Protein AF-A0A0P0XPD8-F1 (afdb_monomer_lite)

Foldseek 3Di:
DVLLVVLVCQLVVDDDDDDDDPDDPDDDDDDPDPVVVVVVVVVQLVVLLCCCPDPNNLVNSVVPRHDVVVSVVSVCSSCVSVVVVVVVVVVVVVVVVD

Organism: Oryza sativa subsp. japonica (NCBI:txid39947)

pLDDT: mean 81.76, std 7.02, range [53.31, 92.12]

Secondary structure (DSSP, 8-state):
-HHHHHHHHHTTT--------SS-S--PPPPSSHHHHHHHHHHHHHHHHHHHHSTT-HHHHHTTTS-HHHHHHHHHHHHHHHTHHHHHHHHHHHHH--

InterPro domains:
  IPR005150 Cellulose synthase [PF03552] (3-98)

Structure (mmCIF, N/CA/C/O backbone):
data_AF-A0A0P0XPD8-F1
#
_entry.id   AF-A0A0P0XPD8-F1
#
loop_
_atom_site.group_PDB
_atom_site.id
_atom_site.type_symbol
_atom_site.label_atom_id
_atom_site.label_alt_id
_atom_site.label_comp_id
_atom_site.label_asym_id
_atom_site.label_entity_id
_atom_site.label_seq_id
_atom_site.pdbx_PDB_ins_code
_atom_site.Cartn_x
_atom_site.Cartn_y
_atom_site.Cartn_z
_atom_site.occupancy
_atom_site.B_iso_or_equiv
_atom_site.auth_seq_id
_atom_site.auth_comp_id
_atom_site.auth_asym_id
_atom_site.auth_atom_id
_atom_site.pdbx_PDB_model_num
ATOM 1 N N . LYS A 1 1 ? -10.915 -2.176 -6.481 1.00 67.94 1 LYS A N 1
ATOM 2 C CA . LYS A 1 1 ? -12.245 -2.590 -5.924 1.00 67.94 1 LYS A CA 1
ATOM 3 C C . LYS A 1 1 ? -12.267 -2.793 -4.401 1.00 67.94 1 LYS A C 1
ATOM 5 O O . LYS A 1 1 ? -13.190 -2.287 -3.778 1.00 67.94 1 LYS A O 1
ATOM 10 N N . ILE A 1 2 ? -11.288 -3.486 -3.805 1.00 79.38 2 ILE A N 1
ATOM 11 C CA . ILE A 1 2 ? -11.260 -3.814 -2.358 1.00 79.38 2 ILE A CA 1
ATOM 12 C C . ILE A 1 2 ? -11.379 -2.562 -1.468 1.00 79.38 2 ILE A C 1
ATOM 14 O O . ILE A 1 2 ? -12.204 -2.516 -0.563 1.00 79.38 2 ILE A O 1
ATOM 18 N N . ILE A 1 3 ? -10.646 -1.500 -1.806 1.00 79.44 3 ILE A N 1
ATOM 19 C CA . ILE A 1 3 ? -10.644 -0.242 -1.040 1.00 79.44 3 ILE A CA 1
ATOM 20 C C . ILE A 1 3 ? -12.040 0.401 -0.997 1.00 79.44 3 ILE A C 1
ATOM 22 O O . ILE A 1 3 ? -12.452 0.926 0.031 1.00 79.44 3 ILE A O 1
ATOM 26 N N . PHE A 1 4 ? -12.805 0.329 -2.092 1.00 80.44 4 PHE A N 1
ATOM 27 C CA . PHE A 1 4 ? -14.159 0.884 -2.131 1.00 80.44 4 PHE A CA 1
ATOM 28 C C . PHE A 1 4 ? -15.113 0.121 -1.208 1.00 80.44 4 PHE A C 1
ATOM 30 O O . PHE A 1 4 ? -15.899 0.732 -0.488 1.00 80.44 4 PHE A O 1
ATOM 37 N N . THR A 1 5 ? -15.041 -1.212 -1.214 1.00 84.88 5 THR A N 1
ATOM 38 C CA . THR A 1 5 ? -15.867 -2.037 -0.327 1.00 84.88 5 THR A CA 1
ATOM 39 C C . THR A 1 5 ? -15.502 -1.825 1.137 1.00 84.88 5 THR A C 1
ATOM 41 O O . THR A 1 5 ? -16.402 -1.705 1.960 1.00 84.88 5 THR A O 1
ATOM 44 N N . GLU A 1 6 ? -14.213 -1.695 1.458 1.00 84.00 6 GLU A N 1
ATOM 45 C CA . GLU A 1 6 ? -13.764 -1.371 2.816 1.00 84.00 6 GLU A CA 1
ATOM 46 C C . GLU A 1 6 ? -14.254 0.006 3.262 1.00 84.00 6 GLU A C 1
ATOM 48 O O . GLU A 1 6 ? -14.810 0.132 4.350 1.00 84.00 6 GLU A O 1
ATOM 53 N N . LEU A 1 7 ? -14.134 1.022 2.402 1.00 82.69 7 LEU A N 1
ATOM 54 C CA . LEU A 1 7 ? -14.669 2.353 2.676 1.00 82.69 7 LEU A CA 1
ATOM 55 C C . LEU A 1 7 ? -16.182 2.290 2.932 1.00 82.69 7 LEU A C 1
ATOM 57 O O . LEU A 1 7 ? -16.662 2.854 3.909 1.00 82.69 7 LEU A O 1
ATOM 61 N N . ALA A 1 8 ? -16.935 1.562 2.103 1.00 83.69 8 ALA A N 1
ATOM 62 C CA . ALA A 1 8 ? -18.379 1.414 2.264 1.00 83.69 8 ALA A CA 1
ATOM 63 C C . ALA A 1 8 ? -18.769 0.685 3.564 1.00 83.69 8 ALA A C 1
ATOM 65 O O . ALA A 1 8 ? -19.784 1.028 4.172 1.00 83.69 8 ALA A O 1
ATOM 66 N N . ILE A 1 9 ? -17.980 -0.302 3.996 1.00 86.19 9 ILE A N 1
ATOM 67 C CA . ILE A 1 9 ? -18.168 -1.016 5.267 1.00 86.19 9 ILE A CA 1
ATOM 68 C C . ILE A 1 9 ? -17.860 -0.079 6.444 1.00 86.19 9 ILE A C 1
ATOM 70 O O . ILE A 1 9 ? -18.692 0.068 7.339 1.00 86.19 9 ILE A O 1
ATOM 74 N N . ASN A 1 10 ? -16.745 0.649 6.394 1.00 85.50 10 ASN A N 1
ATOM 75 C CA . ASN A 1 10 ? -16.374 1.612 7.431 1.00 85.50 10 ASN A CA 1
ATOM 76 C C . ASN A 1 10 ? -17.380 2.777 7.530 1.00 85.50 10 ASN A C 1
ATOM 78 O O . ASN A 1 10 ? -17.739 3.194 8.628 1.00 85.50 10 ASN A O 1
ATOM 82 N N . CYS A 1 11 ? -17.948 3.242 6.411 1.00 82.00 11 CYS A N 1
ATOM 83 C CA . CYS A 1 11 ? -19.020 4.248 6.399 1.00 82.00 11 CYS A CA 1
ATOM 84 C C . CYS A 1 11 ? -20.328 3.759 7.048 1.00 82.00 11 CYS A C 1
ATOM 86 O O . CYS A 1 11 ? -21.164 4.578 7.432 1.00 82.00 11 CYS A O 1
ATOM 88 N N . ARG A 1 12 ? -20.528 2.438 7.167 1.00 84.69 12 ARG A N 1
ATOM 89 C CA . ARG A 1 12 ? -21.666 1.829 7.877 1.00 84.69 12 ARG A CA 1
ATOM 90 C C . ARG A 1 12 ? -21.417 1.673 9.384 1.00 84.69 12 ARG A C 1
ATOM 92 O O . ARG A 1 12 ? -22.291 1.150 10.066 1.00 84.69 12 ARG A O 1
ATOM 99 N N . GLY A 1 13 ? -20.275 2.140 9.896 1.00 82.50 13 GLY A N 1
ATOM 100 C CA . GLY A 1 13 ? -19.929 2.106 11.321 1.00 82.50 13 GLY A CA 1
ATOM 101 C C . GLY A 1 13 ? -19.157 0.862 11.760 1.00 82.50 13 GLY A C 1
ATOM 102 O O . GLY A 1 13 ? -18.982 0.652 12.955 1.00 82.50 13 GLY A O 1
ATOM 103 N N . TRP A 1 14 ? -18.698 0.038 10.818 1.00 85.19 14 TRP A N 1
ATOM 104 C CA . TRP A 1 14 ? -17.815 -1.082 11.132 1.00 85.19 14 TRP A CA 1
ATOM 105 C C . TRP A 1 14 ? -16.394 -0.576 11.389 1.00 85.19 14 TRP A C 1
ATOM 107 O O . TRP A 1 14 ? -15.931 0.345 10.719 1.00 85.19 14 TRP A O 1
ATOM 117 N N . GLU A 1 15 ? -15.701 -1.186 12.348 1.00 83.50 15 GLU A N 1
ATOM 118 C CA . GLU A 1 15 ? -14.291 -0.911 12.622 1.00 83.50 15 GLU A CA 1
ATOM 119 C C . GLU A 1 15 ? -13.429 -2.072 12.111 1.00 83.50 15 GLU A C 1
ATOM 121 O O . GLU A 1 15 ? -13.668 -3.237 12.432 1.00 83.50 15 GLU A O 1
ATOM 126 N N . SER A 1 16 ? -12.417 -1.763 11.300 1.00 83.19 16 SER A N 1
ATOM 127 C CA . SER A 1 16 ? -11.424 -2.736 10.842 1.00 83.19 16 SER A CA 1
ATOM 128 C C . SER A 1 16 ? -10.327 -2.921 11.892 1.00 83.19 16 SER A C 1
ATOM 130 O O . SER A 1 16 ? -9.734 -1.937 12.336 1.00 83.19 16 SER A O 1
ATOM 132 N N . VAL A 1 17 ? -9.993 -4.167 12.233 1.00 86.00 17 VAL A N 1
ATOM 133 C CA . VAL A 1 17 ? -8.892 -4.495 13.153 1.00 86.00 17 VAL A CA 1
ATOM 134 C C . VAL A 1 17 ? -7.728 -5.091 12.367 1.00 86.00 17 VAL A C 1
ATOM 136 O O . VAL A 1 17 ? -7.908 -6.037 11.602 1.00 86.00 17 VAL A O 1
ATOM 139 N N . TYR A 1 18 ? -6.526 -4.550 12.570 1.00 85.94 18 TYR A N 1
ATOM 140 C CA . TYR A 1 18 ? -5.290 -5.084 12.000 1.00 85.94 18 TYR A CA 1
ATOM 141 C C . TYR A 1 18 ? -4.561 -5.944 13.039 1.00 85.94 18 TYR A C 1
ATOM 143 O O . TYR A 1 18 ? -4.198 -5.453 14.107 1.00 85.94 18 TYR A O 1
ATOM 151 N N . ILE A 1 19 ? -4.338 -7.222 12.723 1.00 88.50 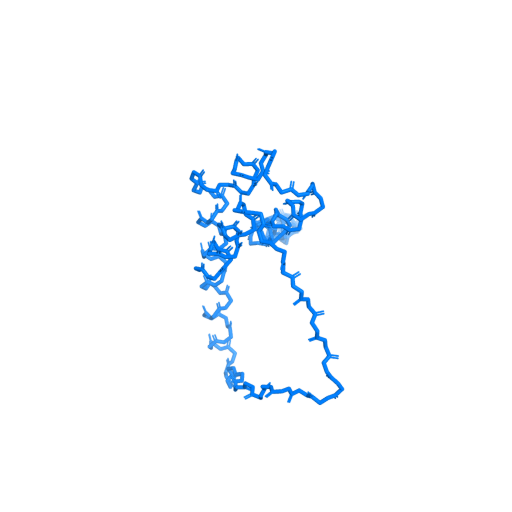19 ILE A N 1
ATOM 152 C CA . ILE A 1 19 ? -3.603 -8.172 13.569 1.00 88.50 19 ILE A CA 1
ATOM 153 C C . ILE A 1 19 ? -2.386 -8.657 12.782 1.00 88.50 19 ILE A C 1
ATOM 155 O O . ILE A 1 19 ? -2.541 -9.200 11.690 1.00 88.50 19 ILE A O 1
ATOM 159 N N . ASN A 1 20 ? -1.185 -8.485 13.341 1.00 88.31 20 ASN A N 1
ATOM 160 C CA . ASN A 1 20 ? 0.060 -8.972 12.746 1.00 88.31 20 ASN A CA 1
ATOM 161 C C . ASN A 1 20 ? 0.608 -10.173 13.545 1.00 88.31 20 ASN A C 1
ATOM 163 O O . ASN A 1 20 ? 1.312 -9.966 14.536 1.00 88.31 20 ASN A O 1
ATOM 167 N N . PRO A 1 21 ? 0.260 -11.421 13.180 1.00 89.12 21 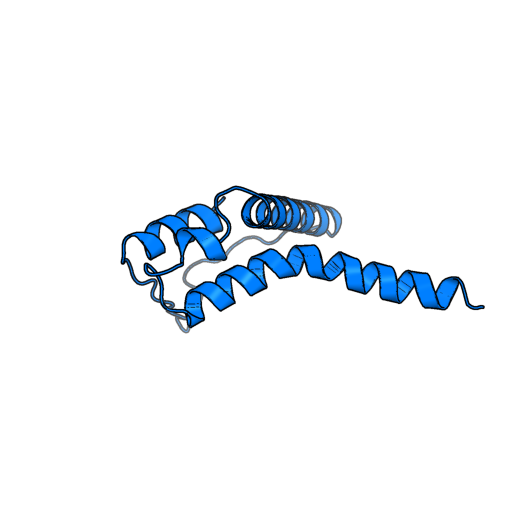PRO A N 1
ATOM 168 C CA . PRO A 1 21 ? 0.765 -12.607 13.866 1.00 89.12 21 PRO A CA 1
ATOM 169 C C . PRO A 1 21 ? 2.269 -12.801 13.615 1.00 89.12 21 PRO A C 1
ATOM 171 O O . PRO A 1 21 ? 2.769 -12.516 12.531 1.00 89.12 21 PRO A O 1
ATOM 174 N N . GLN A 1 22 ? 2.995 -13.371 14.585 1.00 88.50 22 GLN A N 1
ATOM 175 C CA . GLN A 1 22 ? 4.438 -13.649 14.455 1.00 88.50 22 GLN A CA 1
ATOM 176 C C . GLN A 1 22 ? 4.769 -14.573 13.267 1.00 88.50 22 GLN A C 1
ATOM 178 O O . GLN A 1 22 ? 5.852 -14.500 12.690 1.00 88.50 22 GLN A O 1
ATOM 183 N N . ARG A 1 23 ? 3.830 -15.445 12.891 1.00 86.19 23 ARG A N 1
ATOM 184 C CA . ARG A 1 23 ? 3.899 -16.287 11.695 1.00 86.19 23 ARG A CA 1
ATOM 185 C C . ARG A 1 23 ? 2.888 -15.772 10.678 1.00 86.19 23 ARG A C 1
ATOM 187 O O . ARG A 1 23 ? 1.709 -15.670 11.006 1.00 86.19 23 ARG A O 1
ATOM 194 N N . ALA A 1 24 ? 3.330 -15.523 9.445 1.00 83.56 24 ALA A N 1
ATOM 195 C CA . ALA A 1 24 ? 2.436 -15.157 8.350 1.00 83.56 24 ALA A CA 1
ATOM 196 C C . ALA A 1 24 ? 1.361 -16.243 8.163 1.00 83.56 24 ALA A C 1
ATOM 198 O O . ALA A 1 24 ? 1.672 -17.375 7.793 1.00 83.56 24 ALA A O 1
ATOM 199 N N . ALA A 1 25 ? 0.101 -15.902 8.444 1.00 84.75 25 ALA A N 1
ATOM 200 C CA . ALA A 1 25 ? -1.027 -16.827 8.315 1.00 84.75 25 ALA A CA 1
ATOM 201 C C . ALA A 1 25 ? -1.353 -17.153 6.848 1.00 84.75 25 ALA A C 1
ATOM 203 O O . ALA A 1 25 ? -1.939 -18.190 6.553 1.00 84.75 25 ALA A O 1
ATOM 204 N N . LEU A 1 26 ? -0.961 -16.268 5.928 1.00 85.25 26 LEU A N 1
ATOM 205 C CA . LEU A 1 26 ? -1.169 -16.408 4.494 1.00 85.25 26 LEU A CA 1
ATOM 206 C C . LEU A 1 26 ? 0.159 -16.174 3.774 1.00 85.25 26 LEU A C 1
ATOM 208 O O . LEU A 1 26 ? 0.747 -15.097 3.872 1.00 85.25 26 LEU A O 1
ATOM 212 N N . LEU A 1 27 ? 0.618 -17.188 3.042 1.00 83.94 27 LEU A N 1
ATOM 213 C CA . LEU A 1 27 ? 1.748 -17.084 2.124 1.00 83.94 27 LEU A CA 1
ATOM 214 C C . LEU A 1 27 ? 1.193 -16.854 0.716 1.00 83.94 27 LEU A C 1
ATOM 216 O O . LEU A 1 27 ? 0.593 -17.748 0.122 1.00 83.94 27 LEU A O 1
ATOM 220 N N . GLY A 1 28 ? 1.345 -15.634 0.205 1.00 85.94 28 GLY A N 1
ATOM 221 C CA . GLY A 1 28 ? 0.972 -15.280 -1.164 1.00 85.94 28 GLY A CA 1
ATOM 222 C C . GLY A 1 28 ? 2.128 -15.484 -2.144 1.00 85.94 28 GLY A C 1
ATOM 223 O O . GLY A 1 28 ? 3.295 -15.382 -1.769 1.00 85.94 28 GLY A O 1
ATOM 224 N N . VAL A 1 29 ? 1.806 -15.719 -3.418 1.00 86.19 29 VAL A N 1
ATOM 225 C CA . VAL A 1 29 ? 2.793 -15.739 -4.508 1.00 86.19 29 VAL A CA 1
ATOM 226 C C . VAL A 1 29 ? 2.873 -14.343 -5.120 1.00 86.19 29 VAL A C 1
ATOM 228 O O . VAL A 1 29 ? 1.886 -13.827 -5.643 1.00 86.19 29 VAL A O 1
ATOM 231 N N . GLY A 1 30 ? 4.047 -13.719 -5.028 1.00 84.56 30 GLY A N 1
ATOM 232 C CA . GLY A 1 30 ? 4.323 -12.452 -5.700 1.00 84.56 30 GLY A CA 1
ATOM 233 C C . GLY A 1 30 ? 4.543 -12.634 -7.210 1.00 84.56 30 GLY A C 1
ATOM 234 O O . GLY A 1 30 ? 4.859 -13.736 -7.660 1.00 84.56 30 GLY A O 1
ATOM 235 N N . PRO A 1 31 ? 4.402 -11.567 -8.012 1.00 81.81 31 PRO A N 1
ATOM 236 C CA . PRO A 1 31 ? 4.750 -11.607 -9.431 1.00 81.81 31 PRO A CA 1
ATOM 237 C C . PRO A 1 31 ? 6.232 -11.969 -9.627 1.00 81.81 31 PRO A C 1
ATOM 239 O O . PRO A 1 31 ? 7.112 -11.350 -9.033 1.00 81.81 31 PRO A O 1
ATOM 242 N N . ALA A 1 32 ? 6.509 -12.958 -10.483 1.00 85.31 32 ALA A N 1
ATOM 243 C CA . ALA A 1 32 ? 7.867 -13.453 -10.746 1.00 85.31 32 ALA A CA 1
ATOM 244 C C . ALA A 1 32 ? 8.663 -12.562 -11.715 1.00 85.31 32 ALA A C 1
ATOM 246 O O . ALA A 1 32 ? 9.885 -12.654 -11.794 1.00 85.31 32 ALA A O 1
ATOM 247 N N . THR A 1 33 ? 7.975 -11.705 -12.473 1.00 90.88 33 THR A N 1
ATOM 248 C CA . THR A 1 33 ? 8.586 -10.865 -13.508 1.00 90.88 33 THR A CA 1
ATOM 249 C C . THR A 1 33 ? 8.317 -9.387 -13.259 1.00 90.88 33 THR A C 1
ATOM 251 O O . THR A 1 33 ? 7.240 -8.998 -12.800 1.00 90.88 33 THR A O 1
ATOM 254 N N . LEU A 1 34 ? 9.280 -8.536 -13.627 1.00 89.75 34 LEU A N 1
ATOM 255 C CA . LEU A 1 34 ? 9.145 -7.080 -13.520 1.00 89.75 34 LEU A CA 1
ATOM 256 C C . LEU A 1 34 ? 7.918 -6.561 -14.290 1.00 89.75 34 LEU A C 1
ATOM 258 O O . LEU A 1 34 ? 7.192 -5.703 -13.791 1.00 89.75 34 LEU A O 1
ATOM 262 N N . ALA A 1 35 ? 7.645 -7.122 -15.472 1.00 91.94 35 ALA A N 1
ATOM 263 C CA . ALA A 1 35 ? 6.503 -6.745 -16.302 1.00 91.94 35 ALA A CA 1
ATOM 264 C C . ALA A 1 35 ? 5.155 -6.988 -15.598 1.00 91.94 35 ALA A C 1
ATOM 266 O O . ALA A 1 35 ? 4.277 -6.124 -15.623 1.00 91.94 35 ALA A O 1
ATOM 267 N N . GLN A 1 36 ? 5.000 -8.128 -14.914 1.00 92.12 36 GLN A N 1
ATOM 268 C CA . GLN A 1 36 ? 3.795 -8.427 -14.136 1.00 92.12 36 GLN A CA 1
ATOM 269 C C . GLN A 1 36 ? 3.632 -7.464 -12.956 1.00 92.12 36 GLN A C 1
ATOM 271 O O . GLN A 1 36 ? 2.530 -6.965 -12.727 1.00 92.12 36 GLN A O 1
ATOM 276 N N . THR A 1 37 ? 4.722 -7.140 -12.255 1.00 90.38 37 THR A N 1
ATOM 277 C CA . THR A 1 37 ? 4.713 -6.163 -11.154 1.00 90.38 37 THR A CA 1
ATOM 278 C C . THR A 1 37 ? 4.265 -4.781 -11.625 1.00 90.38 37 THR A C 1
ATOM 280 O O . THR A 1 37 ? 3.434 -4.146 -10.973 1.00 90.38 37 THR A O 1
ATOM 283 N N . ILE A 1 38 ? 4.771 -4.317 -12.773 1.00 90.62 38 ILE A N 1
ATOM 284 C CA . ILE A 1 38 ? 4.385 -3.027 -13.361 1.00 90.62 38 ILE A CA 1
ATOM 285 C C . ILE A 1 38 ? 2.907 -3.043 -13.759 1.00 90.62 38 ILE A C 1
ATOM 287 O O . ILE A 1 38 ? 2.176 -2.119 -13.407 1.00 90.62 38 ILE A O 1
ATOM 291 N N . LEU A 1 39 ? 2.437 -4.103 -14.426 1.00 91.75 39 LEU A N 1
ATOM 292 C CA . LEU A 1 39 ? 1.031 -4.230 -14.817 1.00 91.75 39 LEU A CA 1
ATOM 293 C C . LEU A 1 39 ? 0.095 -4.235 -13.599 1.00 91.75 39 LEU A C 1
ATOM 295 O O . LEU A 1 39 ? -0.945 -3.578 -13.610 1.00 91.75 39 LEU A O 1
ATOM 299 N N . GLN A 1 40 ? 0.468 -4.945 -12.533 1.00 90.44 40 GLN A N 1
ATOM 300 C CA . GLN A 1 40 ? -0.294 -4.981 -11.287 1.00 90.44 40 GLN A CA 1
ATOM 301 C C . GLN A 1 40 ? -0.332 -3.610 -10.607 1.00 90.44 40 GLN A C 1
ATOM 303 O O . GLN A 1 40 ? -1.401 -3.153 -10.205 1.00 90.44 40 GLN A O 1
ATOM 308 N N . ARG A 1 41 ? 0.808 -2.917 -10.531 1.00 86.62 41 ARG A N 1
ATOM 309 C CA . ARG A 1 41 ? 0.878 -1.570 -9.953 1.00 86.62 41 ARG A CA 1
ATOM 310 C C . ARG A 1 41 ? 0.089 -0.551 -10.775 1.00 86.62 41 ARG A C 1
ATOM 312 O O . ARG A 1 41 ? -0.594 0.281 -10.187 1.00 86.62 41 ARG A O 1
ATOM 319 N N . LYS A 1 42 ? 0.121 -0.652 -12.108 1.00 89.56 42 LYS A N 1
ATOM 320 C CA . LYS A 1 42 ? -0.702 0.163 -13.014 1.00 89.56 42 LYS A CA 1
ATOM 321 C C . LYS A 1 42 ? -2.191 -0.017 -12.708 1.00 89.56 42 LYS A C 1
ATOM 323 O O . LYS A 1 42 ? -2.883 0.971 -12.498 1.00 89.56 42 LYS A O 1
ATOM 328 N N . ARG A 1 43 ? -2.660 -1.268 -12.598 1.00 89.75 43 ARG A N 1
ATOM 329 C CA . ARG A 1 43 ? -4.058 -1.583 -12.244 1.00 89.75 43 ARG A CA 1
ATOM 330 C C . ARG A 1 43 ? -4.456 -0.997 -10.889 1.00 89.75 43 ARG A C 1
ATOM 332 O O . ARG A 1 43 ? -5.542 -0.448 -10.761 1.00 89.75 43 ARG A O 1
ATOM 339 N N . TRP A 1 44 ? -3.579 -1.078 -9.885 1.00 85.12 44 TRP A N 1
ATOM 340 C CA . TRP A 1 44 ? -3.822 -0.449 -8.582 1.00 85.12 44 TRP A CA 1
ATOM 341 C C . TRP A 1 44 ? -3.914 1.077 -8.676 1.00 85.12 44 TRP A C 1
ATOM 343 O O . TRP A 1 44 ? -4.778 1.674 -8.041 1.00 85.12 44 TRP A O 1
ATOM 353 N N . GLY A 1 45 ? -3.064 1.703 -9.492 1.00 86.62 45 GLY A N 1
ATOM 354 C CA . GLY A 1 45 ? -3.122 3.139 -9.756 1.00 86.62 45 GLY A CA 1
ATOM 355 C C . GLY A 1 45 ? -4.434 3.567 -10.420 1.00 86.62 45 GLY A C 1
ATOM 356 O O . GLY A 1 45 ? -5.067 4.512 -9.962 1.00 86.62 45 GLY A O 1
ATOM 357 N N . GLU A 1 46 ? -4.874 2.844 -11.452 1.00 86.44 46 GLU A N 1
ATOM 358 C CA . GLU A 1 46 ? -6.139 3.102 -12.160 1.00 86.44 46 GLU A CA 1
ATOM 359 C C . GLU A 1 46 ? -7.356 2.964 -11.232 1.00 86.44 46 GLU A C 1
ATOM 361 O O . GLU A 1 46 ? -8.228 3.836 -11.215 1.00 86.44 46 GLU A O 1
ATOM 366 N N . ASP A 1 47 ? -7.388 1.910 -10.411 1.00 85.06 47 ASP A N 1
ATOM 367 C CA . ASP A 1 47 ? -8.426 1.704 -9.397 1.00 85.06 47 ASP A CA 1
ATOM 368 C C . ASP A 1 47 ? -8.460 2.863 -8.381 1.00 85.06 47 ASP A C 1
ATOM 370 O O . ASP A 1 47 ? -9.539 3.359 -8.043 1.00 85.06 47 ASP A O 1
ATOM 374 N N . ASN A 1 48 ? -7.291 3.315 -7.909 1.00 82.69 48 ASN A N 1
ATOM 375 C CA . ASN A 1 48 ? -7.176 4.396 -6.925 1.00 82.69 48 ASN A CA 1
ATOM 376 C C . ASN A 1 48 ? -7.604 5.752 -7.496 1.00 82.69 48 ASN A C 1
ATOM 378 O O . ASN A 1 48 ? -8.343 6.486 -6.838 1.00 82.69 48 ASN A O 1
ATOM 382 N N . LEU A 1 49 ? -7.193 6.070 -8.727 1.00 82.75 49 LEU A N 1
ATOM 383 C CA . LEU A 1 49 ? -7.609 7.296 -9.413 1.00 82.75 49 LEU A CA 1
ATOM 384 C C . LEU A 1 49 ? -9.115 7.290 -9.667 1.00 82.75 49 LEU A C 1
ATOM 386 O O . LEU A 1 49 ? -9.788 8.281 -9.395 1.00 82.75 49 LEU A O 1
ATOM 390 N N . THR A 1 50 ? -9.668 6.159 -10.109 1.00 84.06 50 THR A N 1
ATOM 391 C CA . THR A 1 50 ? -11.113 6.025 -10.327 1.00 84.06 50 THR A CA 1
ATOM 392 C C . THR A 1 50 ? -11.891 6.238 -9.028 1.00 84.06 50 THR A C 1
ATOM 394 O O . THR A 1 50 ? -12.918 6.909 -9.040 1.00 84.06 50 THR A O 1
ATOM 397 N N . LEU A 1 51 ? -11.411 5.722 -7.891 1.00 80.12 51 LEU A N 1
ATOM 398 C CA . LEU A 1 51 ? -12.037 5.957 -6.586 1.00 80.12 51 LEU A CA 1
ATOM 399 C C . LEU A 1 51 ? -11.977 7.434 -6.173 1.00 80.12 51 LEU A C 1
ATOM 401 O O . LEU A 1 51 ? -12.959 7.959 -5.653 1.00 80.12 51 LEU A O 1
ATOM 405 N N . PHE A 1 52 ? -10.841 8.093 -6.408 1.00 78.56 52 PHE A N 1
ATOM 406 C CA . PHE A 1 52 ? -10.649 9.494 -6.047 1.00 78.56 52 PHE A CA 1
ATOM 407 C C . PHE A 1 52 ? -11.476 10.451 -6.915 1.00 78.56 52 PHE A C 1
ATOM 409 O O . PHE A 1 52 ? -12.008 11.418 -6.384 1.00 78.56 52 PHE A O 1
ATOM 416 N N . PHE A 1 53 ? -11.619 10.181 -8.217 1.00 78.62 53 PHE A N 1
ATOM 417 C CA . PHE A 1 53 ? -12.400 11.018 -9.141 1.00 78.62 53 PHE A CA 1
ATOM 418 C C . PHE A 1 53 ? -13.886 10.644 -9.229 1.00 78.62 53 PHE A C 1
ATOM 420 O O . PHE A 1 53 ? -14.694 11.434 -9.717 1.00 78.62 53 PHE A O 1
ATOM 427 N N . SER A 1 54 ? -14.273 9.448 -8.786 1.00 77.50 54 SER A N 1
ATOM 428 C CA . SER A 1 54 ? -15.680 9.050 -8.737 1.00 77.50 54 SER A CA 1
ATOM 429 C C . SER A 1 54 ? -16.430 9.816 -7.643 1.00 77.50 54 SER A C 1
ATOM 431 O O . SER A 1 54 ? -15.842 10.284 -6.674 1.00 77.50 54 SER A O 1
ATOM 433 N N . LYS A 1 55 ? -17.769 9.857 -7.730 1.00 66.88 55 LYS A N 1
ATOM 434 C CA . LYS A 1 55 ? -18.667 10.418 -6.694 1.00 66.88 55 LYS A CA 1
ATOM 435 C C . LYS A 1 55 ? -18.461 9.805 -5.299 1.00 66.88 55 LYS A C 1
ATOM 437 O O . LYS A 1 55 ? -18.979 10.322 -4.315 1.00 66.88 55 LYS A O 1
ATOM 442 N N . ASN A 1 56 ? -17.694 8.720 -5.227 1.00 66.56 56 ASN A N 1
ATOM 443 C CA . ASN A 1 56 ? -17.305 8.037 -4.008 1.00 66.56 56 ASN A CA 1
ATOM 444 C C . ASN A 1 56 ? -15.999 8.555 -3.391 1.00 66.56 56 ASN A C 1
ATOM 446 O O . ASN A 1 56 ? -15.323 7.791 -2.699 1.00 66.56 56 ASN A O 1
ATOM 450 N N . CYS A 1 57 ? -15.644 9.826 -3.617 1.00 68.25 57 CYS A N 1
ATOM 451 C CA . CYS A 1 57 ? -14.510 10.452 -2.949 1.00 68.25 57 CYS A CA 1
ATOM 452 C C . CYS A 1 57 ? -14.578 10.157 -1.438 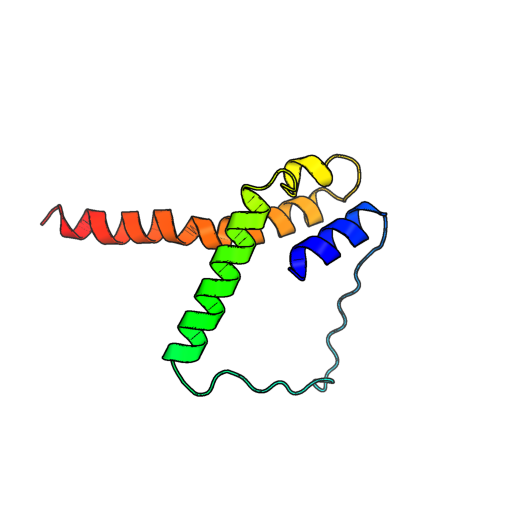1.00 68.25 57 CYS A C 1
ATOM 454 O O . CYS A 1 57 ? -15.612 10.445 -0.817 1.00 68.25 57 CYS A O 1
ATOM 456 N N . PRO A 1 58 ? -13.495 9.655 -0.813 1.00 65.94 58 PRO A N 1
ATOM 457 C CA . PRO A 1 58 ? -13.467 9.404 0.630 1.00 65.94 58 PRO A CA 1
ATOM 458 C C . PRO A 1 58 ? -13.788 10.669 1.437 1.00 65.94 58 PRO A C 1
ATOM 460 O O . PRO A 1 58 ? -14.313 10.582 2.544 1.00 65.94 58 PRO A O 1
ATOM 463 N N . PHE A 1 59 ? -13.559 11.845 0.844 1.00 68.75 59 PHE A N 1
ATOM 464 C CA . PHE A 1 59 ? -13.952 13.132 1.399 1.00 68.75 59 PHE A CA 1
ATOM 465 C C . PHE A 1 59 ? -15.473 13.322 1.516 1.00 68.75 59 PHE A C 1
ATOM 467 O O . PHE A 1 59 ? -15.936 13.851 2.520 1.00 68.75 59 PHE A O 1
ATOM 474 N N . LEU A 1 60 ? -16.250 12.886 0.518 1.00 70.06 60 LEU A N 1
ATOM 475 C CA . LEU A 1 60 ? -17.690 13.151 0.439 1.00 70.06 60 LEU A CA 1
ATOM 476 C C . LEU A 1 60 ? -18.511 12.115 1.216 1.00 70.06 60 LEU A C 1
ATOM 478 O O . LEU A 1 60 ? -19.440 12.473 1.931 1.00 70.06 60 LEU A O 1
ATOM 482 N N . ILE A 1 61 ? -18.157 10.830 1.098 1.00 70.00 61 ILE A N 1
ATOM 483 C CA . ILE A 1 61 ? -18.882 9.744 1.781 1.00 70.00 61 ILE A CA 1
ATOM 484 C C . ILE A 1 61 ? -18.438 9.613 3.247 1.00 70.00 61 ILE A C 1
ATOM 486 O O . ILE A 1 61 ? -19.235 9.253 4.114 1.00 70.00 61 ILE A O 1
ATOM 490 N N . GLY A 1 62 ? -17.171 9.918 3.547 1.00 66.31 62 GLY A N 1
ATOM 491 C CA . GLY A 1 62 ? -16.623 9.819 4.902 1.00 66.31 62 GLY A CA 1
ATOM 492 C C . GLY A 1 62 ? -17.099 10.920 5.852 1.00 66.31 62 GLY A C 1
ATOM 493 O O . GLY A 1 62 ? -17.084 10.710 7.068 1.00 66.31 62 GLY A O 1
ATOM 494 N N . HIS A 1 63 ? -17.564 12.058 5.323 1.00 69.69 63 HIS A N 1
ATOM 495 C CA . HIS A 1 63 ? -17.915 13.231 6.118 1.00 69.69 63 HIS A CA 1
ATOM 496 C C . HIS A 1 63 ? -19.067 12.931 7.096 1.00 69.69 63 HIS A C 1
ATOM 498 O O . HIS A 1 63 ? -20.222 12.765 6.706 1.00 69.69 63 HIS A O 1
ATOM 504 N N . GLY A 1 64 ? -18.738 12.836 8.388 1.00 71.31 64 GLY A N 1
ATOM 505 C CA . GLY A 1 64 ? -19.687 12.544 9.470 1.00 71.31 64 GLY A CA 1
ATOM 506 C C . GLY A 1 64 ? -20.002 11.059 9.695 1.00 71.31 64 GLY A C 1
ATOM 507 O O . GLY A 1 64 ? -20.793 10.742 10.580 1.00 71.31 64 GLY A O 1
ATOM 508 N N . LYS A 1 65 ? -19.400 10.140 8.928 1.00 77.25 65 LYS A N 1
ATOM 509 C CA . LYS A 1 65 ? -19.572 8.681 9.093 1.00 77.25 65 LYS A CA 1
ATOM 510 C C . LYS A 1 65 ? -18.324 7.982 9.620 1.00 77.25 65 LYS A C 1
ATOM 512 O O . LYS A 1 65 ? -18.437 6.936 10.248 1.00 77.25 65 LYS A O 1
ATOM 517 N N . ILE A 1 66 ? -17.148 8.547 9.356 1.00 80.00 66 ILE A N 1
ATOM 518 C CA . ILE A 1 66 ? -15.851 7.944 9.658 1.00 80.00 66 ILE A CA 1
ATOM 519 C C . ILE A 1 66 ? -14.990 8.930 10.468 1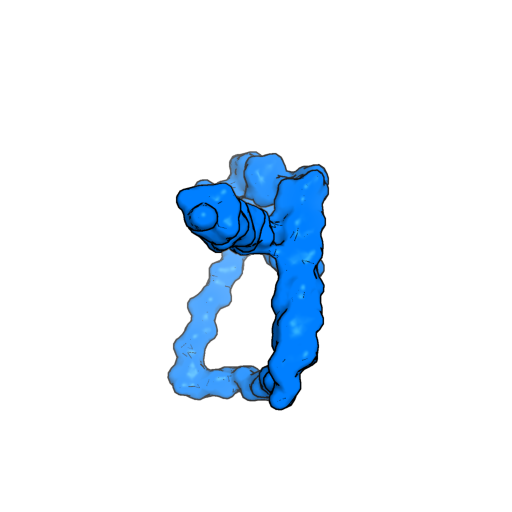.00 80.00 66 ILE A C 1
ATOM 521 O O . ILE A 1 66 ? -15.084 10.144 10.292 1.00 80.00 66 ILE A O 1
ATOM 525 N N . LYS A 1 67 ? -14.121 8.413 11.351 1.00 82.62 67 LYS A N 1
ATOM 526 C CA . LYS A 1 67 ? -13.102 9.206 12.065 1.00 82.62 67 LYS A CA 1
ATOM 527 C C . LYS A 1 67 ? -12.205 9.942 11.057 1.00 82.62 67 LYS A C 1
ATOM 529 O O . LYS A 1 67 ? -11.686 9.322 10.130 1.00 82.62 67 LYS A O 1
ATOM 534 N N . LEU A 1 68 ? -11.940 11.232 11.278 1.00 81.38 68 LEU A N 1
ATOM 535 C CA . LEU A 1 68 ? -11.110 12.058 10.380 1.00 81.38 68 LEU A CA 1
ATOM 536 C C . LEU A 1 68 ? -9.748 11.421 10.047 1.00 81.38 68 LEU A C 1
ATOM 538 O O . LEU A 1 68 ? -9.286 11.517 8.915 1.00 81.38 68 LEU A O 1
ATOM 542 N N . GLN A 1 69 ? -9.139 10.712 11.002 1.00 84.56 69 GLN A N 1
ATOM 543 C CA . GLN A 1 69 ? -7.882 9.982 10.798 1.00 84.56 69 GLN A CA 1
ATOM 544 C C . GLN A 1 69 ? -7.985 8.923 9.691 1.00 84.56 69 GLN A C 1
ATOM 546 O O . GLN A 1 69 ? -7.118 8.841 8.823 1.00 84.56 69 GLN A O 1
ATOM 551 N N . LEU A 1 70 ? -9.066 8.140 9.683 1.00 83.31 70 LEU A N 1
ATOM 552 C CA . LEU A 1 70 ? -9.282 7.107 8.674 1.00 83.31 70 LEU A CA 1
ATOM 553 C C . LEU A 1 70 ? -9.621 7.737 7.314 1.00 83.31 70 LEU A C 1
ATOM 555 O O . LEU A 1 70 ? -9.133 7.277 6.285 1.00 83.31 70 LEU A O 1
ATOM 559 N N . GLN A 1 71 ? -10.373 8.844 7.310 1.00 82.88 71 GLN A N 1
ATOM 560 C CA . GLN A 1 71 ? -10.632 9.625 6.097 1.00 82.88 71 GLN A CA 1
ATOM 561 C C . GLN A 1 71 ? -9.326 10.136 5.463 1.00 82.88 71 GLN A C 1
ATOM 563 O O . GLN A 1 71 ? -9.129 9.972 4.260 1.00 82.88 71 GLN A O 1
ATOM 568 N N . MET A 1 72 ? -8.405 10.691 6.260 1.00 84.19 72 MET A N 1
ATOM 569 C CA . MET A 1 72 ? -7.085 11.121 5.780 1.00 84.19 72 MET A CA 1
ATOM 570 C C . MET A 1 72 ? -6.254 9.949 5.243 1.00 84.19 72 MET A C 1
ATOM 572 O O . MET A 1 72 ? -5.625 10.086 4.196 1.00 84.19 72 MET A O 1
ATOM 576 N N . GLY A 1 73 ? -6.296 8.786 5.904 1.00 84.44 73 GLY A N 1
ATOM 577 C CA . GLY A 1 73 ? -5.626 7.570 5.435 1.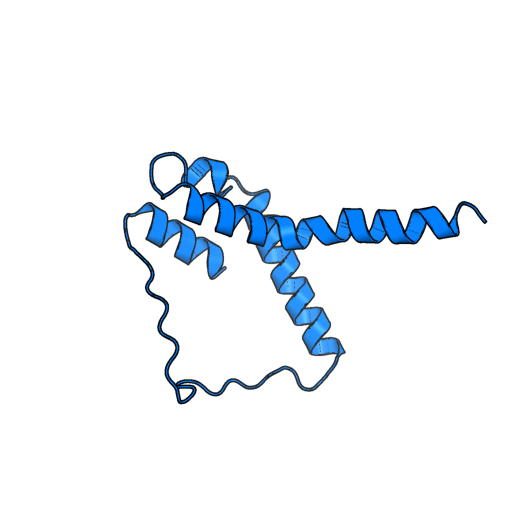00 84.44 73 GLY A CA 1
ATOM 578 C C . GLY A 1 73 ? -6.102 7.122 4.048 1.00 84.44 73 GLY A C 1
ATOM 579 O O . GLY A 1 73 ? -5.281 6.878 3.162 1.00 84.44 73 GLY A O 1
ATOM 580 N N . TYR A 1 74 ? -7.420 7.095 3.818 1.00 81.75 74 TYR A N 1
ATOM 581 C CA . TYR A 1 74 ? -7.983 6.789 2.498 1.00 81.75 74 TYR A CA 1
ATOM 582 C C . TYR A 1 74 ? -7.605 7.833 1.441 1.00 81.75 74 TYR A C 1
ATOM 584 O O . TYR A 1 74 ? -7.303 7.470 0.303 1.00 81.75 74 TYR A O 1
ATOM 592 N N . CYS A 1 75 ? -7.583 9.119 1.805 1.00 80.62 75 CYS A N 1
ATOM 593 C CA . CYS A 1 75 ? -7.145 10.183 0.902 1.00 80.62 75 CYS A CA 1
ATOM 594 C C . CYS A 1 75 ? -5.679 10.016 0.490 1.00 80.62 75 CYS A C 1
ATOM 596 O O . CYS A 1 75 ? -5.380 10.114 -0.695 1.00 80.62 75 CYS A O 1
ATOM 598 N N . LEU A 1 76 ? -4.776 9.720 1.430 1.00 83.38 76 LEU A N 1
ATOM 599 C CA . LEU A 1 76 ? -3.360 9.474 1.135 1.00 83.38 76 LEU A CA 1
ATOM 600 C C . LEU A 1 76 ? -3.181 8.299 0.164 1.00 83.38 76 LEU A C 1
ATOM 602 O O . LEU A 1 76 ? -2.406 8.401 -0.784 1.00 83.38 76 LEU A O 1
ATOM 606 N N . PHE A 1 77 ? -3.947 7.220 0.344 1.00 80.25 77 PHE A N 1
ATOM 607 C CA . PHE A 1 77 ? -3.937 6.078 -0.573 1.00 80.25 77 PHE A CA 1
ATOM 608 C C . PHE A 1 77 ? -4.446 6.427 -1.977 1.00 80.25 77 PHE A C 1
ATOM 610 O O . PHE A 1 77 ? -3.846 6.007 -2.967 1.00 80.25 77 PHE A O 1
ATOM 617 N N . GLY A 1 78 ? -5.522 7.214 -2.082 1.00 79.31 78 GLY A N 1
ATOM 618 C CA . GLY A 1 78 ? -6.036 7.690 -3.371 1.00 79.31 78 GLY A CA 1
ATOM 619 C C . GLY A 1 78 ? -5.060 8.640 -4.073 1.00 79.31 78 GLY A C 1
ATOM 620 O O . GLY A 1 78 ? -4.799 8.507 -5.269 1.00 79.31 78 GLY A O 1
ATOM 621 N N . LEU A 1 79 ? -4.458 9.556 -3.310 1.00 81.12 79 LEU A N 1
ATOM 622 C CA . LEU A 1 79 ? -3.485 10.530 -3.802 1.00 81.12 79 LEU A CA 1
ATOM 623 C C . LEU A 1 79 ? -2.138 9.907 -4.152 1.00 81.12 79 LEU A C 1
ATOM 625 O O . LEU A 1 79 ? -1.417 10.484 -4.957 1.00 81.12 79 LEU A O 1
ATOM 629 N N . TRP A 1 80 ? -1.797 8.731 -3.623 1.00 79.38 80 TRP A N 1
ATOM 630 C CA . TRP A 1 80 ? -0.549 8.049 -3.966 1.00 79.38 80 TRP A CA 1
ATOM 631 C C . TRP A 1 80 ? -0.402 7.824 -5.479 1.00 79.38 80 TRP A C 1
ATOM 633 O O . TRP A 1 80 ? 0.677 8.036 -6.029 1.00 79.38 80 TRP A O 1
ATOM 643 N N . ALA A 1 81 ? -1.497 7.487 -6.171 1.00 77.31 81 ALA A N 1
ATOM 644 C CA . ALA A 1 81 ? -1.503 7.359 -7.627 1.00 77.31 81 ALA A CA 1
ATOM 645 C C . ALA A 1 81 ? -1.363 8.717 -8.337 1.00 77.31 81 ALA A C 1
ATOM 647 O O . ALA A 1 81 ? -0.710 8.805 -9.369 1.00 77.31 81 ALA A O 1
ATOM 648 N N . SER A 1 82 ? -1.922 9.790 -7.773 1.00 79.31 82 SER A N 1
ATOM 649 C CA . SER A 1 82 ? -1.748 11.147 -8.306 1.00 79.31 82 SER A CA 1
ATOM 65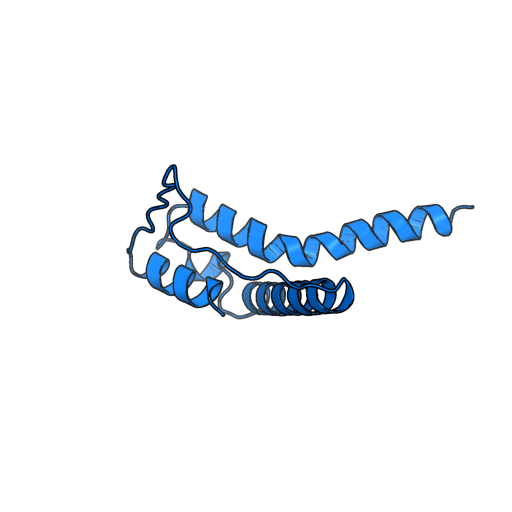0 C C . SER A 1 82 ? -0.351 11.712 -8.038 1.00 79.31 82 SER A C 1
ATOM 652 O O . SER A 1 82 ? 0.119 12.549 -8.804 1.00 79.31 82 SER A O 1
ATOM 654 N N . ASN A 1 83 ? 0.331 11.260 -6.982 1.00 82.62 83 ASN A N 1
ATOM 655 C CA . ASN A 1 83 ? 1.661 11.732 -6.600 1.00 82.62 83 ASN A CA 1
ATOM 656 C C . ASN A 1 83 ? 2.733 11.392 -7.650 1.00 82.62 83 ASN A C 1
ATOM 658 O O . ASN A 1 83 ? 3.774 12.043 -7.696 1.00 82.62 83 ASN A O 1
ATOM 662 N N . SER A 1 84 ? 2.471 10.437 -8.551 1.00 81.31 84 SER A N 1
ATOM 663 C CA . SER A 1 84 ? 3.362 10.187 -9.686 1.00 81.31 84 SER A CA 1
ATOM 664 C C . SER A 1 84 ? 3.416 11.358 -10.674 1.00 81.31 84 SER A C 1
ATOM 666 O O . SER A 1 84 ? 4.421 11.500 -11.363 1.00 81.31 84 SER A O 1
ATOM 668 N N . LEU A 1 85 ? 2.376 12.203 -10.751 1.00 82.38 85 LEU A N 1
ATOM 669 C CA . LEU A 1 85 ? 2.350 13.370 -11.642 1.00 82.38 85 LEU A CA 1
ATOM 670 C C . LEU A 1 85 ? 3.363 14.451 -11.207 1.00 82.38 85 LEU A C 1
ATOM 672 O O . LEU A 1 85 ? 4.188 14.822 -12.042 1.00 82.38 85 LEU A O 1
ATOM 676 N N . PRO A 1 86 ? 3.398 14.909 -9.933 1.00 84.19 86 PRO A N 1
ATOM 677 C CA . PRO A 1 86 ? 4.467 15.778 -9.439 1.00 84.19 86 PRO A CA 1
ATOM 678 C C . PRO A 1 86 ? 5.866 15.192 -9.609 1.00 84.19 86 PRO A C 1
ATOM 680 O O . PRO A 1 86 ? 6.785 15.919 -9.969 1.00 84.19 86 PRO A O 1
ATOM 683 N N . THR A 1 87 ? 6.048 13.887 -9.381 1.00 86.75 87 THR A N 1
ATOM 684 C CA . THR A 1 87 ? 7.357 13.248 -9.582 1.00 86.75 87 THR A CA 1
ATOM 685 C C . THR A 1 87 ? 7.775 13.292 -11.049 1.00 86.75 87 THR A C 1
ATOM 687 O O . THR A 1 87 ? 8.919 13.618 -11.347 1.00 86.75 87 THR A O 1
ATOM 690 N N . LEU A 1 88 ? 6.853 13.013 -11.973 1.00 85.19 88 LEU A N 1
ATOM 691 C CA . LEU A 1 88 ? 7.124 13.081 -13.406 1.00 85.19 88 LEU A CA 1
ATOM 692 C C . LEU A 1 88 ? 7.444 14.515 -13.841 1.00 85.19 88 LEU A C 1
ATOM 694 O O . LEU A 1 88 ? 8.425 14.727 -14.545 1.00 85.19 88 LEU A O 1
ATOM 698 N N . TYR A 1 89 ? 6.692 15.502 -13.353 1.00 86.44 89 TYR A N 1
ATOM 699 C CA . TYR A 1 89 ? 7.006 16.918 -13.547 1.00 86.44 89 TYR A CA 1
ATOM 700 C C . TYR A 1 89 ? 8.415 17.246 -13.029 1.00 86.44 89 TYR A C 1
ATOM 702 O O . TYR A 1 89 ? 9.244 17.771 -13.762 1.00 86.44 89 TYR A O 1
ATOM 710 N N . TYR A 1 90 ? 8.740 16.848 -11.800 1.00 87.56 90 TYR A N 1
ATOM 711 C CA . TYR A 1 90 ? 10.048 17.105 -11.199 1.00 87.56 90 TYR A CA 1
ATOM 712 C C . TYR A 1 90 ? 11.217 16.463 -11.961 1.00 87.56 90 TYR A C 1
ATOM 714 O O . TYR A 1 90 ? 12.311 17.005 -11.930 1.00 87.56 90 TYR A O 1
ATOM 722 N N . VAL A 1 91 ? 11.017 15.342 -12.658 1.00 87.25 91 VAL A N 1
ATOM 723 C CA . VAL A 1 91 ? 12.062 14.703 -13.482 1.00 87.25 91 VAL A CA 1
ATOM 724 C C . VAL A 1 91 ? 12.170 15.342 -14.874 1.00 87.25 91 VAL A C 1
ATOM 726 O O . VAL A 1 91 ? 13.267 15.467 -15.420 1.00 87.25 91 VAL A O 1
ATOM 729 N N . MET A 1 92 ? 11.052 15.791 -15.449 1.00 85.31 92 MET A N 1
ATOM 730 C CA . MET A 1 92 ? 11.033 16.439 -16.766 1.00 85.31 92 MET A CA 1
ATOM 731 C C . MET A 1 92 ? 11.590 17.870 -16.731 1.00 85.31 92 MET A C 1
ATOM 733 O O . MET A 1 92 ? 12.215 18.307 -17.688 1.00 85.31 92 MET A O 1
ATOM 737 N N . PHE A 1 93 ? 11.405 18.610 -15.638 1.00 81.38 93 PHE A N 1
ATOM 738 C CA . PHE A 1 93 ? 11.840 20.012 -15.564 1.00 81.38 93 PHE A CA 1
ATOM 739 C C . PHE A 1 93 ? 13.368 20.212 -15.586 1.00 81.38 93 PHE A C 1
ATOM 741 O O . PHE A 1 93 ? 13.832 21.052 -16.354 1.00 81.38 93 PHE A O 1
ATOM 748 N N . PRO A 1 94 ? 14.179 19.442 -14.834 1.00 78.81 94 PRO A N 1
ATOM 749 C CA . PRO A 1 94 ? 15.637 19.528 -14.895 1.00 78.81 94 PRO A CA 1
ATOM 750 C C . PRO A 1 94 ? 16.205 19.181 -16.272 1.00 78.81 94 PRO A C 1
ATOM 752 O O . PRO A 1 94 ? 17.228 19.731 -16.655 1.00 78.81 94 PRO A O 1
ATOM 755 N N . SER A 1 95 ? 15.545 18.292 -17.024 1.00 75.44 95 SER A N 1
ATOM 756 C CA . SER A 1 95 ? 16.005 17.890 -18.362 1.00 75.44 95 SER A CA 1
ATOM 757 C C . SER A 1 95 ? 15.688 18.909 -19.461 1.00 75.44 95 SER A C 1
ATOM 759 O O . SER A 1 95 ? 16.251 18.806 -20.543 1.00 75.44 95 SER A O 1
ATOM 761 N N . LEU A 1 96 ? 14.832 19.901 -19.188 1.00 66.62 96 LEU A N 1
ATOM 762 C CA . LEU A 1 96 ? 14.524 21.005 -20.107 1.00 66.62 96 LEU A CA 1
ATOM 763 C C . LEU A 1 96 ? 15.319 22.289 -19.806 1.00 66.62 96 LEU A C 1
ATOM 765 O O . LEU A 1 96 ? 15.283 23.223 -20.600 1.00 66.62 96 LEU A O 1
ATOM 769 N N . GLY A 1 97 ? 15.991 22.356 -18.652 1.00 70.88 97 GLY A N 1
ATOM 770 C CA . GLY A 1 97 ? 16.772 23.517 -18.204 1.00 70.88 97 GLY A CA 1
ATOM 771 C C . GLY A 1 97 ? 18.284 23.417 -18.445 1.00 70.88 97 GLY A C 1
ATOM 772 O O . GLY A 1 97 ? 19.018 24.247 -17.910 1.00 70.88 97 GLY A O 1
ATOM 773 N N . LEU A 1 98 ? 18.734 22.406 -19.196 1.00 53.31 98 LEU A N 1
ATOM 774 C CA . LEU A 1 98 ? 20.121 22.153 -19.609 1.00 53.31 98 LEU A CA 1
ATOM 775 C C . LEU A 1 98 ? 20.197 22.183 -21.138 1.00 53.31 98 LEU A C 1
ATOM 777 O O . LEU A 1 98 ? 21.179 22.756 -21.656 1.00 53.31 98 LEU A O 1
#

Radius of gyration: 17.23 Å; chains: 1; bounding box: 42×41×35 Å

Sequence (98 aa):
KIIFTELAINCRGWESVYINPQRAALLGVGPATLAQTILQRKRWGEDNLTLFFSKNCPFLIGHGKIKLQLQMGYCLFGLWASNSLPTLYYVMFPSLGL